Protein AF-A0A969P3B9-F1 (afdb_monomer_lite)

Secondary structure (DSSP, 8-state):
-----HHHHHHHHHHHHHHH-HHHHHHHHHHHHHHHHHHHHHHHHHHHHHHHHHHHHHHHHHHHHHHHHHHHTTT-

Structure (mmCIF, N/CA/C/O backbone):
data_AF-A0A969P3B9-F1
#
_entry.id   AF-A0A969P3B9-F1
#
loop_
_atom_site.group_PDB
_atom_site.id
_atom_site.type_symbol
_atom_site.label_atom_id
_atom_site.label_alt_id
_atom_site.label_comp_id
_atom_site.label_asym_id
_atom_site.label_entity_id
_atom_site.label_seq_id
_atom_site.pdbx_PDB_ins_code
_atom_site.Cartn_x
_atom_site.Cartn_y
_atom_site.Cartn_z
_atom_site.occupancy
_atom_site.B_iso_or_equiv
_atom_site.auth_seq_id
_atom_site.auth_comp_id
_atom_site.auth_asym_id
_atom_site.auth_atom_id
_atom_site.pdbx_PDB_model_num
ATOM 1 N N . MET A 1 1 ? 21.773 -24.404 -2.525 1.00 70.19 1 MET A N 1
ATOM 2 C CA . MET A 1 1 ? 20.485 -24.205 -3.225 1.00 70.19 1 MET A CA 1
ATOM 3 C C . MET A 1 1 ? 20.397 -22.738 -3.604 1.00 70.19 1 MET A C 1
ATOM 5 O O . MET A 1 1 ? 20.829 -21.940 -2.780 1.00 70.19 1 MET A O 1
ATOM 9 N N . PRO A 1 2 ? 19.939 -22.372 -4.812 1.00 74.44 2 PRO A N 1
ATOM 10 C CA . PRO A 1 2 ? 19.776 -20.966 -5.167 1.00 74.44 2 PRO A CA 1
ATOM 11 C C . PRO A 1 2 ? 18.760 -20.336 -4.209 1.00 74.44 2 PRO A C 1
ATOM 13 O O . PRO A 1 2 ? 17.593 -20.718 -4.190 1.00 74.44 2 PRO A O 1
ATOM 16 N N . SER A 1 3 ? 19.228 -19.432 -3.352 1.00 80.94 3 SER A N 1
ATOM 17 C CA . SER A 1 3 ? 18.369 -18.621 -2.499 1.00 80.94 3 SER A CA 1
ATOM 18 C C . SER A 1 3 ? 17.917 -17.422 -3.315 1.00 80.94 3 SER A C 1
ATOM 20 O O . SER A 1 3 ? 18.758 -16.668 -3.793 1.00 80.94 3 SER A O 1
ATOM 22 N N . LEU A 1 4 ? 16.609 -17.245 -3.472 1.00 85.00 4 LEU A N 1
ATOM 23 C CA . LEU A 1 4 ? 16.054 -16.021 -4.039 1.00 85.00 4 LEU A CA 1
ATOM 24 C C . LEU A 1 4 ? 16.304 -14.889 -3.042 1.00 85.00 4 LEU A C 1
ATOM 26 O O . LEU A 1 4 ? 15.572 -14.734 -2.064 1.00 85.00 4 LEU A O 1
ATOM 30 N N . GLY A 1 5 ? 17.393 -14.157 -3.249 1.00 92.50 5 GLY A N 1
ATOM 31 C CA . GLY A 1 5 ? 17.729 -12.991 -2.464 1.00 92.50 5 GLY A CA 1
ATOM 32 C C . GLY A 1 5 ? 16.933 -11.766 -2.914 1.00 92.50 5 GLY A C 1
ATOM 33 O O . GLY A 1 5 ? 16.267 -11.767 -3.956 1.00 92.50 5 GLY A O 1
ATOM 34 N N . PRO A 1 6 ? 17.016 -10.670 -2.142 1.00 94.38 6 PRO A N 1
ATOM 35 C CA . PRO A 1 6 ? 16.410 -9.399 -2.522 1.00 94.38 6 PRO A CA 1
ATOM 36 C C . PRO A 1 6 ? 16.871 -8.913 -3.904 1.00 94.38 6 PRO A C 1
ATOM 38 O O . PRO A 1 6 ? 16.101 -8.276 -4.617 1.00 94.38 6 PRO A O 1
ATOM 41 N N . MET A 1 7 ? 18.108 -9.234 -4.299 1.00 93.00 7 MET A N 1
ATOM 42 C CA . MET A 1 7 ? 18.690 -8.806 -5.571 1.00 93.00 7 MET A CA 1
ATOM 43 C C . MET A 1 7 ? 18.069 -9.551 -6.763 1.00 93.00 7 MET A C 1
ATOM 45 O O . MET A 1 7 ? 17.666 -8.919 -7.739 1.00 93.00 7 MET A O 1
ATOM 49 N N . GLU A 1 8 ? 17.874 -10.868 -6.655 1.00 93.06 8 GLU A N 1
ATOM 50 C CA . GLU A 1 8 ? 17.191 -11.672 -7.671 1.00 93.06 8 GLU A CA 1
ATOM 51 C C . GLU A 1 8 ? 15.727 -11.243 -7.855 1.00 93.06 8 GLU A C 1
ATOM 53 O O . GLU A 1 8 ? 15.247 -11.155 -8.987 1.00 93.06 8 GLU A O 1
ATOM 58 N N . LEU A 1 9 ? 15.021 -10.911 -6.766 1.00 94.12 9 LEU A N 1
ATOM 59 C CA . LEU A 1 9 ? 13.643 -10.408 -6.838 1.00 94.12 9 LEU A CA 1
ATOM 60 C C . LEU A 1 9 ? 13.546 -9.078 -7.595 1.00 94.12 9 LEU A C 1
ATOM 62 O O . LEU A 1 9 ? 12.609 -8.886 -8.371 1.00 94.12 9 LEU A O 1
ATOM 66 N N . VAL A 1 10 ? 14.517 -8.178 -7.415 1.00 95.00 10 VAL A N 1
ATOM 67 C CA . VAL A 1 10 ? 14.572 -6.912 -8.162 1.00 95.00 10 VAL A CA 1
ATOM 68 C C . VAL A 1 10 ? 14.783 -7.168 -9.653 1.00 95.00 10 VAL A C 1
ATOM 70 O O . VAL A 1 10 ? 14.097 -6.557 -10.470 1.00 95.00 10 VAL A O 1
ATOM 73 N N . ILE A 1 11 ? 15.664 -8.100 -10.029 1.00 95.50 11 ILE A N 1
ATOM 74 C CA . ILE A 1 11 ? 15.878 -8.459 -11.441 1.00 95.50 11 ILE A CA 1
ATOM 75 C C . ILE A 1 11 ? 14.584 -8.995 -12.068 1.00 95.50 11 ILE A C 1
ATOM 77 O O . ILE A 1 11 ? 14.191 -8.553 -13.149 1.00 95.50 11 ILE A O 1
ATOM 81 N N . ILE A 1 12 ? 13.883 -9.901 -11.381 1.00 94.50 12 ILE A N 1
ATOM 82 C CA . ILE A 1 12 ? 12.600 -10.446 -11.853 1.00 94.50 12 ILE A CA 1
ATOM 83 C C . ILE A 1 12 ? 11.560 -9.329 -12.005 1.00 94.50 12 ILE A C 1
ATOM 85 O O . ILE A 1 12 ? 10.859 -9.269 -13.016 1.00 94.50 12 ILE A O 1
ATOM 89 N N . LEU A 1 13 ? 11.486 -8.410 -11.040 1.00 94.06 13 LEU A N 1
ATOM 90 C CA . LEU A 1 13 ? 10.578 -7.267 -11.088 1.00 94.06 13 LEU A CA 1
ATOM 91 C C . LEU A 1 13 ? 10.851 -6.374 -12.307 1.00 94.06 13 LEU A C 1
ATOM 93 O O . LEU A 1 13 ? 9.910 -5.972 -12.991 1.00 94.06 13 LEU A O 1
ATOM 97 N N . VAL A 1 14 ? 12.122 -6.101 -12.615 1.00 95.88 14 VAL A N 1
ATOM 98 C CA . VAL A 1 14 ? 12.514 -5.324 -13.800 1.00 95.88 14 VAL A CA 1
ATOM 99 C C . VAL A 1 14 ? 12.069 -6.022 -15.086 1.00 95.88 14 VAL A C 1
ATOM 101 O O . VAL A 1 14 ? 11.519 -5.361 -15.964 1.00 95.88 14 VAL A O 1
ATOM 104 N N . ILE A 1 15 ? 12.231 -7.345 -15.189 1.00 96.31 15 ILE A N 1
ATOM 105 C CA . ILE A 1 15 ? 11.777 -8.118 -16.358 1.00 96.31 15 ILE A CA 1
ATOM 106 C C . ILE A 1 15 ? 10.255 -8.016 -16.520 1.00 96.31 15 ILE A C 1
ATOM 108 O O . ILE A 1 15 ? 9.766 -7.742 -17.613 1.00 96.31 15 ILE A O 1
ATOM 112 N N . ILE A 1 16 ? 9.494 -8.179 -15.436 1.00 95.44 16 ILE A N 1
ATOM 113 C CA . ILE A 1 16 ? 8.030 -8.046 -15.459 1.00 95.44 16 ILE A CA 1
ATOM 114 C C . ILE A 1 16 ? 7.628 -6.633 -15.909 1.00 95.44 16 ILE A C 1
ATOM 116 O O . ILE A 1 16 ? 6.760 -6.477 -16.768 1.00 95.44 16 ILE A O 1
ATOM 120 N N . ILE A 1 17 ? 8.280 -5.595 -15.384 1.00 95.06 17 ILE A N 1
ATOM 121 C CA . ILE A 1 17 ? 8.019 -4.206 -15.784 1.00 95.06 17 ILE A CA 1
ATOM 122 C C . ILE A 1 17 ? 8.387 -3.971 -17.254 1.00 95.06 17 ILE A C 1
ATOM 124 O O . ILE A 1 17 ? 7.674 -3.238 -17.932 1.00 95.06 17 ILE A O 1
ATOM 128 N N . ALA A 1 18 ? 9.446 -4.595 -17.770 1.00 95.56 18 ALA A N 1
ATOM 129 C CA . ALA A 1 18 ? 9.818 -4.489 -19.179 1.00 95.56 18 ALA A CA 1
ATOM 130 C C . ALA A 1 18 ? 8.782 -5.148 -20.109 1.00 95.56 18 ALA A C 1
ATOM 132 O O . ALA A 1 18 ? 8.494 -4.607 -21.173 1.00 95.56 18 ALA A O 1
ATOM 133 N N . LEU A 1 19 ? 8.188 -6.277 -19.701 1.00 96.19 19 LEU A N 1
ATOM 134 C CA . LEU A 1 19 ? 7.176 -6.997 -20.485 1.00 96.19 19 LEU A CA 1
ATOM 135 C C . LEU A 1 19 ? 5.800 -6.319 -20.453 1.00 96.19 19 LEU A C 1
ATOM 137 O O . LEU A 1 19 ? 5.154 -6.164 -21.486 1.00 96.19 19 LEU A O 1
ATOM 141 N N . PHE A 1 20 ? 5.335 -5.932 -19.264 1.00 94.06 20 PHE A N 1
ATOM 142 C CA . PHE A 1 20 ? 3.984 -5.396 -19.066 1.00 94.06 20 PHE A CA 1
ATOM 143 C C . PHE A 1 20 ? 3.930 -3.862 -19.090 1.00 94.06 20 PHE A C 1
ATOM 145 O O . PHE A 1 20 ? 2.861 -3.281 -19.288 1.00 94.06 20 PHE A O 1
ATOM 152 N N . GLY A 1 21 ? 5.067 -3.195 -18.901 1.00 93.31 21 GLY A N 1
ATOM 153 C CA . GLY A 1 21 ? 5.176 -1.749 -18.743 1.00 93.31 21 GLY A CA 1
ATOM 154 C C . GLY A 1 21 ? 4.866 -1.276 -17.318 1.00 93.31 21 GLY A C 1
ATOM 155 O O . GLY A 1 21 ? 3.961 -1.778 -16.644 1.00 93.31 21 GLY A O 1
ATOM 156 N N . ALA A 1 22 ? 5.568 -0.229 -16.871 1.00 91.75 22 ALA A N 1
ATOM 157 C CA . ALA A 1 22 ? 5.373 0.360 -15.542 1.00 91.75 22 ALA A CA 1
ATOM 158 C C . ALA A 1 22 ? 3.942 0.891 -15.326 1.00 91.75 22 ALA A C 1
ATOM 160 O O . ALA A 1 22 ? 3.394 0.767 -14.233 1.00 91.75 22 ALA A O 1
ATOM 161 N N . GLY A 1 23 ? 3.301 1.423 -16.374 1.00 93.44 23 GLY A N 1
ATOM 162 C CA . GLY A 1 23 ? 1.940 1.964 -16.292 1.00 93.44 23 GLY A CA 1
ATOM 163 C C . GLY A 1 23 ? 0.864 0.910 -16.001 1.00 93.44 23 GLY A C 1
ATOM 164 O O . GLY A 1 23 ? -0.069 1.184 -15.249 1.00 93.44 23 GLY A O 1
ATOM 165 N N . ARG A 1 24 ? 0.998 -0.314 -16.539 1.00 92.94 24 ARG A N 1
ATOM 166 C CA . ARG A 1 24 ? 0.040 -1.409 -16.289 1.00 92.94 24 ARG A CA 1
ATOM 167 C C . ARG A 1 24 ? 0.149 -1.928 -14.856 1.00 92.94 24 ARG A C 1
ATOM 169 O O . ARG A 1 24 ? -0.872 -2.076 -14.190 1.00 92.94 24 ARG A O 1
ATOM 176 N N . ILE A 1 25 ? 1.378 -2.139 -14.378 1.00 92.88 25 ILE A N 1
ATOM 177 C CA . ILE A 1 25 ? 1.663 -2.541 -12.992 1.00 92.88 25 ILE A CA 1
ATOM 178 C C . ILE A 1 25 ? 1.148 -1.476 -12.014 1.00 92.88 25 ILE A C 1
ATOM 180 O O . ILE A 1 25 ? 0.449 -1.812 -11.061 1.00 92.88 25 ILE A O 1
ATOM 184 N N . ALA A 1 26 ? 1.441 -0.195 -12.271 1.00 92.00 26 ALA A N 1
ATOM 185 C CA . ALA A 1 26 ? 0.995 0.911 -11.426 1.00 92.00 26 ALA A CA 1
ATOM 186 C C . ALA A 1 26 ? -0.536 1.021 -11.378 1.00 92.00 26 ALA A C 1
ATOM 188 O O . ALA A 1 26 ? -1.093 1.139 -10.293 1.00 92.00 26 ALA A O 1
ATOM 189 N N . GLY A 1 27 ? -1.225 0.905 -12.520 1.00 94.88 27 GLY A N 1
ATOM 190 C CA . GLY A 1 27 ? -2.690 0.946 -12.563 1.00 94.88 27 GLY A CA 1
ATOM 191 C C . GLY A 1 27 ? -3.347 -0.143 -11.708 1.00 94.88 27 GLY A C 1
ATOM 192 O O . GLY A 1 27 ? -4.247 0.147 -10.919 1.00 94.88 27 GLY A O 1
ATOM 193 N N . ILE A 1 28 ? -2.856 -1.385 -11.802 1.00 94.69 28 ILE A N 1
ATOM 194 C CA . ILE A 1 28 ? -3.348 -2.508 -10.986 1.00 94.69 28 ILE A CA 1
ATOM 195 C C . ILE A 1 28 ? -2.985 -2.301 -9.508 1.00 94.69 28 ILE A C 1
ATOM 197 O O . ILE A 1 28 ? -3.829 -2.481 -8.632 1.00 94.69 28 ILE A O 1
ATOM 201 N N . GLY A 1 29 ? -1.752 -1.877 -9.222 1.00 94.38 29 GLY A N 1
ATOM 202 C CA . GLY A 1 29 ? -1.281 -1.612 -7.863 1.00 94.38 29 GLY A CA 1
ATOM 203 C C . GLY A 1 29 ? -2.070 -0.508 -7.157 1.00 94.38 29 GLY A C 1
ATOM 204 O O . GLY A 1 29 ? -2.406 -0.658 -5.986 1.00 94.38 29 GLY A O 1
ATOM 205 N N . SER A 1 30 ? -2.427 0.570 -7.860 1.00 95.50 30 SER A N 1
ATOM 206 C CA . SER A 1 30 ? -3.255 1.651 -7.316 1.00 95.50 30 SER A CA 1
ATOM 207 C C . SER A 1 30 ? -4.672 1.179 -6.983 1.00 95.50 30 SER A C 1
ATOM 209 O O . SER A 1 30 ? -5.184 1.512 -5.912 1.00 95.50 30 SER A O 1
ATOM 211 N N . ALA A 1 31 ? -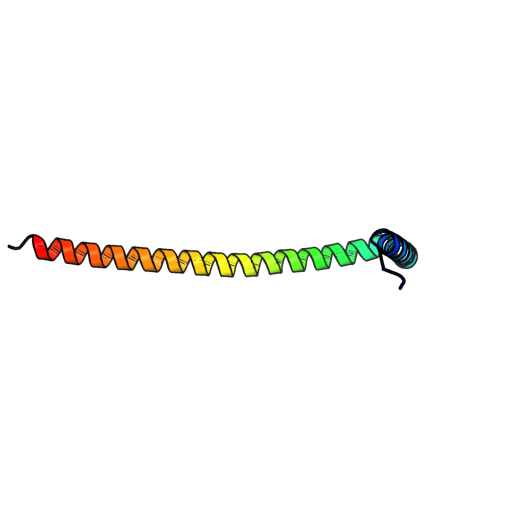5.291 0.374 -7.854 1.00 96.06 31 ALA A N 1
ATOM 212 C CA . ALA A 1 31 ? -6.616 -0.194 -7.608 1.00 96.06 31 ALA A CA 1
ATOM 213 C C . ALA A 1 31 ? -6.603 -1.139 -6.394 1.00 96.06 31 ALA A C 1
ATOM 215 O O . ALA A 1 31 ? -7.352 -0.931 -5.441 1.00 96.06 31 ALA A O 1
ATOM 216 N N . LEU A 1 32 ? -5.686 -2.113 -6.381 1.00 96.94 32 LEU A N 1
ATOM 217 C CA . LEU A 1 32 ? -5.533 -3.059 -5.272 1.00 96.94 32 LEU A CA 1
ATOM 218 C C . LEU A 1 32 ? -5.181 -2.350 -3.959 1.00 96.94 32 LEU A C 1
ATOM 220 O O . LEU A 1 32 ? -5.775 -2.635 -2.921 1.00 96.94 32 LEU A O 1
ATOM 224 N N . GLY A 1 33 ? -4.249 -1.396 -3.997 1.00 95.00 33 GLY A N 1
ATOM 225 C CA . GLY A 1 33 ? -3.820 -0.638 -2.823 1.00 95.00 33 GLY A CA 1
ATOM 226 C C . GLY A 1 33 ? -4.955 0.167 -2.193 1.00 95.00 33 GLY A C 1
ATOM 227 O O . GLY A 1 33 ? -5.044 0.243 -0.968 1.00 95.00 33 GLY A O 1
ATOM 228 N N . SER A 1 34 ? -5.850 0.714 -3.017 1.00 96.00 34 SER A N 1
ATOM 229 C CA . SER A 1 34 ? -7.041 1.425 -2.545 1.00 96.00 34 SER A CA 1
ATOM 230 C C 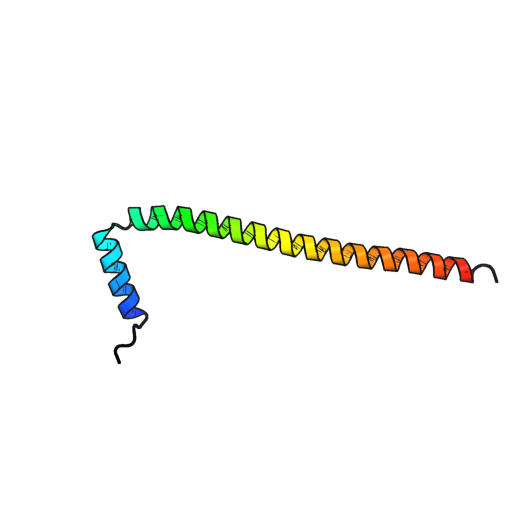. SER A 1 34 ? -8.028 0.467 -1.874 1.00 96.00 3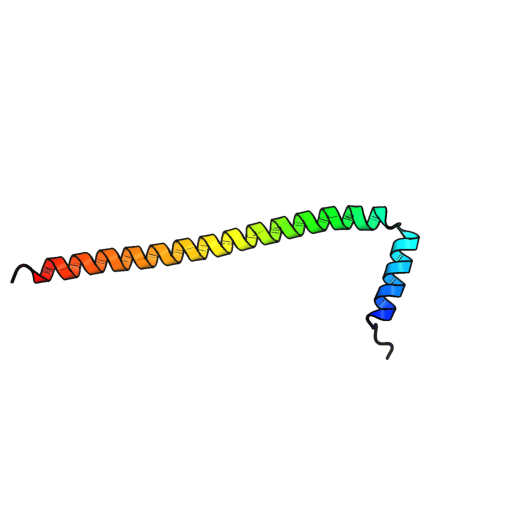4 SER A C 1
ATOM 232 O O . SER A 1 34 ? -8.460 0.733 -0.756 1.00 96.00 34 SER A O 1
ATOM 234 N N . SER A 1 35 ? -8.303 -0.693 -2.484 1.00 96.25 35 SER A N 1
ATOM 235 C CA . SER A 1 35 ? -9.168 -1.725 -1.891 1.00 96.25 35 SER A CA 1
ATOM 236 C C . SER A 1 35 ? -8.626 -2.256 -0.560 1.00 96.25 35 SER A C 1
ATOM 238 O O . SER A 1 35 ? -9.372 -2.385 0.405 1.00 96.25 35 SER A O 1
ATOM 240 N N . ILE A 1 36 ? -7.320 -2.520 -0.476 1.00 96.50 36 ILE A N 1
ATOM 241 C CA . ILE A 1 36 ? -6.660 -2.985 0.754 1.00 96.50 36 ILE A CA 1
ATOM 242 C C . ILE A 1 36 ? -6.668 -1.904 1.840 1.00 96.50 36 ILE A C 1
ATOM 244 O O . ILE A 1 36 ? -6.847 -2.218 3.017 1.00 96.50 36 ILE A O 1
ATOM 248 N N . ARG A 1 37 ? -6.485 -0.630 1.468 1.00 95.25 37 ARG A N 1
ATOM 249 C CA . ARG A 1 37 ? -6.574 0.497 2.405 1.00 95.25 37 ARG A CA 1
ATOM 250 C C . ARG A 1 37 ? -7.973 0.610 3.001 1.00 95.25 37 ARG A C 1
ATOM 252 O O . ARG A 1 37 ? -8.073 0.751 4.217 1.00 95.25 37 ARG A O 1
ATOM 259 N N . GLU A 1 38 ? -9.010 0.528 2.172 1.00 95.00 38 GLU A N 1
ATOM 260 C CA . GLU A 1 38 ? -10.399 0.609 2.633 1.00 95.00 38 GLU A CA 1
ATOM 261 C C . GLU A 1 38 ? -10.768 -0.605 3.492 1.00 95.00 38 GLU A C 1
ATOM 263 O O . GLU A 1 38 ? -11.331 -0.448 4.569 1.00 95.00 38 GLU A O 1
ATOM 268 N N . PHE A 1 39 ? -10.338 -1.808 3.092 1.00 95.12 39 PHE A N 1
ATOM 269 C CA . PHE A 1 39 ? -10.512 -3.025 3.887 1.00 95.12 39 PHE A CA 1
ATOM 270 C C . PHE A 1 39 ? -9.853 -2.905 5.266 1.00 95.12 39 PHE A C 1
ATOM 272 O O . PHE A 1 39 ? -10.475 -3.178 6.288 1.00 95.12 39 PHE A O 1
ATOM 279 N N . LYS A 1 40 ? -8.600 -2.434 5.319 1.00 92.75 40 LYS A N 1
ATOM 280 C CA . LYS A 1 40 ? -7.894 -2.205 6.586 1.00 92.75 40 LYS A CA 1
ATOM 281 C C . LYS A 1 40 ? -8.603 -1.164 7.454 1.00 92.75 40 LYS A C 1
ATOM 283 O O . LYS A 1 40 ? -8.561 -1.287 8.675 1.00 92.75 40 LYS A O 1
ATOM 288 N N . LYS A 1 41 ? -9.184 -0.131 6.843 1.00 91.31 41 LYS A N 1
ATOM 289 C CA . LYS A 1 41 ? -9.933 0.904 7.555 1.00 91.31 41 LYS A CA 1
ATOM 290 C C . LYS A 1 41 ? -11.209 0.325 8.164 1.00 91.31 41 LYS A C 1
ATOM 292 O O . LYS A 1 41 ? -11.364 0.438 9.366 1.00 91.31 41 LYS A O 1
ATOM 297 N N . ALA A 1 42 ? -12.025 -0.378 7.380 1.00 89.81 42 ALA A N 1
ATOM 298 C CA . ALA A 1 42 ? -13.246 -1.022 7.866 1.00 89.81 42 ALA A CA 1
ATOM 299 C C . ALA A 1 42 ? -12.968 -2.001 9.021 1.00 89.81 42 ALA A C 1
ATOM 301 O O . ALA A 1 42 ? -13.606 -1.930 10.061 1.00 89.81 42 ALA A O 1
ATOM 302 N N . VAL A 1 43 ? -11.938 -2.845 8.885 1.00 90.19 43 VAL A N 1
ATOM 303 C CA . VAL A 1 43 ? -11.545 -3.789 9.948 1.00 90.19 43 VAL A CA 1
ATOM 304 C C . VAL A 1 43 ? -11.066 -3.068 11.215 1.00 90.19 43 VAL A C 1
ATOM 306 O O . VAL A 1 43 ? -11.288 -3.554 12.324 1.00 90.19 43 VAL A O 1
ATOM 309 N N . ARG A 1 44 ? -10.383 -1.925 11.076 1.00 87.25 44 ARG A N 1
ATOM 310 C CA . ARG A 1 44 ? -9.955 -1.114 12.225 1.00 87.25 44 ARG A CA 1
ATOM 311 C C . ARG A 1 44 ? -11.121 -0.401 12.894 1.00 87.25 44 ARG A C 1
ATOM 313 O O . ARG A 1 44 ? -11.198 -0.478 14.111 1.00 87.25 44 ARG A O 1
ATOM 320 N N . ASP A 1 45 ? -12.003 0.224 12.121 1.00 81.12 45 ASP A N 1
ATOM 321 C CA . ASP A 1 45 ? -13.174 0.933 12.643 1.00 81.12 45 ASP A CA 1
ATOM 322 C C . ASP A 1 45 ? -14.097 -0.043 13.404 1.00 81.12 45 ASP A C 1
ATOM 324 O O . ASP A 1 45 ? -14.471 0.252 14.535 1.00 81.12 45 ASP A O 1
ATOM 328 N N . ASP A 1 46 ? -14.327 -1.262 12.890 1.00 74.38 46 ASP A N 1
ATOM 329 C CA . ASP A 1 46 ? -15.067 -2.320 13.607 1.00 74.38 46 ASP A CA 1
ATOM 330 C C . ASP A 1 46 ? -14.378 -2.734 14.925 1.00 74.38 46 ASP A C 1
ATOM 332 O O . ASP A 1 46 ? -15.024 -3.011 15.941 1.00 74.38 46 ASP A O 1
ATOM 336 N N . THR A 1 47 ? -13.042 -2.792 14.931 1.00 72.81 47 THR A N 1
ATOM 337 C CA . THR A 1 47 ? -12.268 -3.178 16.123 1.00 72.81 47 THR A CA 1
ATOM 338 C C . THR A 1 47 ? -12.283 -2.071 17.179 1.00 72.81 47 THR A C 1
ATOM 340 O O . THR A 1 47 ? -12.474 -2.358 18.366 1.00 72.81 47 THR A O 1
ATOM 343 N N . ASP A 1 48 ? -12.128 -0.815 16.765 1.00 71.62 48 ASP A N 1
ATOM 344 C CA . ASP A 1 48 ? -12.118 0.343 17.656 1.00 71.62 48 ASP A CA 1
ATOM 345 C C . ASP A 1 48 ? -13.532 0.624 18.204 1.00 71.62 48 ASP A C 1
ATOM 347 O O . ASP A 1 48 ? -13.674 0.762 19.419 1.00 71.62 48 ASP A O 1
ATOM 351 N N . GLU A 1 49 ? -14.600 0.552 17.394 1.00 62.88 49 GLU A N 1
ATOM 352 C CA . GLU A 1 49 ? -15.990 0.664 17.885 1.00 62.88 49 GLU A CA 1
ATOM 353 C C . GLU A 1 49 ? -16.358 -0.455 18.872 1.00 62.88 49 GLU A C 1
ATOM 355 O O . GLU A 1 49 ? -17.038 -0.207 19.873 1.00 62.88 49 GLU A O 1
ATOM 360 N N . SER A 1 50 ? -15.887 -1.688 18.648 1.00 61.38 50 SER A N 1
ATOM 361 C CA . SER A 1 50 ? -16.125 -2.799 19.583 1.00 61.38 50 SER A CA 1
ATOM 362 C C . SER A 1 50 ? -15.402 -2.619 20.926 1.00 61.38 50 SER A C 1
ATOM 364 O O . SER A 1 50 ? -15.860 -3.120 21.960 1.00 61.38 50 SER A O 1
ATOM 366 N N . THR A 1 51 ? -14.290 -1.880 20.922 1.00 64.69 51 THR A N 1
ATOM 367 C CA . THR A 1 51 ? -13.490 -1.585 22.113 1.00 64.69 51 THR A CA 1
ATOM 368 C C . THR A 1 51 ? -14.070 -0.391 22.870 1.00 64.69 51 THR A C 1
ATOM 370 O O . THR A 1 51 ? -14.241 -0.477 24.087 1.00 64.69 51 THR A O 1
ATOM 373 N N . GLN A 1 52 ? -14.461 0.675 22.164 1.00 63.78 52 GLN A N 1
ATOM 374 C CA . GLN A 1 52 ? -15.097 1.863 22.741 1.00 63.78 52 GLN A CA 1
ATOM 375 C C . GLN A 1 52 ? -16.423 1.508 23.436 1.00 63.78 52 GLN A C 1
ATOM 377 O O . GLN A 1 52 ? -16.591 1.788 24.623 1.00 63.78 52 GLN A O 1
ATOM 382 N N . ASN A 1 53 ? -17.310 0.776 22.746 1.00 65.12 53 ASN A N 1
ATOM 383 C CA . ASN A 1 53 ? -18.609 0.362 23.294 1.00 65.12 53 ASN A CA 1
ATOM 384 C C . ASN A 1 53 ? -18.473 -0.536 24.536 1.00 65.12 53 ASN A C 1
ATOM 386 O O . ASN A 1 53 ? -19.301 -0.495 25.447 1.00 65.12 53 ASN A O 1
ATOM 390 N N . ARG A 1 54 ? -17.417 -1.356 24.604 1.00 70.56 54 ARG A N 1
ATOM 391 C CA . ARG A 1 54 ? -17.161 -2.238 25.751 1.00 70.56 54 ARG A CA 1
ATOM 392 C C . ARG A 1 54 ? -16.652 -1.471 26.974 1.00 70.56 54 ARG A C 1
ATOM 394 O O . ARG A 1 54 ? -16.986 -1.848 28.095 1.00 70.56 54 ARG A O 1
ATOM 401 N N . ILE A 1 55 ? -15.847 -0.430 26.769 1.00 72.31 55 ILE A N 1
ATOM 402 C CA . ILE A 1 55 ? -15.320 0.409 27.855 1.00 72.31 55 ILE A CA 1
ATOM 403 C C . ILE A 1 55 ? -16.442 1.270 28.451 1.00 72.31 55 ILE A C 1
ATOM 405 O O . ILE A 1 55 ? -16.568 1.336 29.673 1.00 72.31 55 ILE A O 1
ATOM 409 N N . GLU A 1 56 ? -17.317 1.835 27.615 1.00 74.19 56 GLU A N 1
ATOM 410 C CA . GLU A 1 56 ? -18.469 2.630 28.069 1.00 74.19 56 GLU A CA 1
ATOM 411 C C . GLU A 1 56 ? -19.477 1.792 28.875 1.00 74.19 56 GLU A C 1
ATOM 413 O O . GLU A 1 56 ? -19.911 2.208 29.951 1.00 74.19 56 GLU A O 1
ATOM 418 N N . ALA A 1 57 ? -19.767 0.557 28.446 1.00 72.62 57 ALA A N 1
ATOM 419 C CA . ALA A 1 57 ? -20.643 -0.356 29.187 1.00 72.62 57 ALA A CA 1
ATOM 420 C C . ALA A 1 57 ? -20.104 -0.725 30.592 1.00 72.62 57 ALA A C 1
ATOM 422 O O . ALA A 1 57 ? -20.882 -0.930 31.530 1.00 72.62 57 ALA A O 1
ATOM 423 N N . TYR A 1 58 ? -18.777 -0.780 30.764 1.00 72.88 58 TYR A N 1
ATOM 424 C CA . TYR A 1 58 ? -18.130 -1.048 32.057 1.00 72.88 58 TYR A CA 1
ATOM 425 C C . TYR A 1 58 ? -18.118 0.169 32.994 1.00 72.88 58 TYR A C 1
ATOM 427 O O . TYR A 1 58 ? -18.192 0.014 34.216 1.00 72.88 58 TYR A O 1
ATOM 435 N N . GLU A 1 59 ? -18.029 1.384 32.453 1.00 74.62 59 GLU A N 1
ATOM 436 C CA . GLU A 1 59 ? -18.109 2.601 33.264 1.00 74.62 59 GLU A CA 1
ATOM 437 C C . GLU A 1 59 ? -19.540 2.900 33.722 1.00 74.62 59 GLU A C 1
ATOM 439 O O . GLU A 1 59 ? -19.732 3.314 34.868 1.00 74.62 59 GLU A O 1
ATOM 444 N N . GLN A 1 60 ? -20.545 2.641 32.878 1.00 74.12 60 GLN A N 1
ATOM 445 C CA . GLN A 1 60 ? -21.958 2.815 33.230 1.00 74.12 60 GLN A CA 1
ATOM 446 C C . GLN A 1 60 ? -22.361 1.902 34.397 1.00 74.12 60 GLN A C 1
ATOM 448 O O . GLN A 1 60 ? -22.901 2.370 35.398 1.00 74.12 60 GLN A O 1
ATOM 453 N N . THR A 1 61 ? -22.005 0.617 34.310 1.00 73.31 61 THR A N 1
ATOM 454 C CA . THR A 1 61 ? -22.300 -0.385 35.347 1.00 73.31 61 THR A CA 1
ATOM 455 C C . THR A 1 61 ? -21.641 -0.043 36.686 1.00 73.31 61 THR A C 1
ATOM 457 O O . THR A 1 61 ? -22.307 -0.078 37.718 1.00 73.31 61 THR A O 1
ATOM 460 N N . ARG A 1 62 ? -20.383 0.425 36.692 1.00 75.19 62 ARG A N 1
ATOM 461 C CA . ARG A 1 62 ? -19.744 0.939 37.921 1.00 75.19 62 ARG A CA 1
ATOM 462 C C . ARG A 1 62 ? -20.393 2.210 38.474 1.00 75.19 62 ARG A C 1
ATOM 464 O O . ARG A 1 62 ? -20.375 2.425 39.688 1.00 75.19 62 ARG A O 1
ATOM 471 N N . ARG A 1 63 ? -20.900 3.096 37.611 1.00 70.75 63 ARG A N 1
ATOM 472 C CA . ARG A 1 63 ? -21.552 4.347 38.036 1.00 70.75 63 ARG A CA 1
ATOM 473 C C . ARG A 1 63 ? -22.893 4.098 38.709 1.00 70.75 63 ARG A C 1
ATOM 475 O O . ARG A 1 63 ? -23.258 4.879 39.586 1.00 70.75 63 ARG A O 1
ATOM 482 N N . ASP A 1 64 ? -23.605 3.063 38.288 1.00 67.50 64 ASP A N 1
ATOM 483 C CA . ASP A 1 64 ? -24.918 2.723 38.825 1.00 67.50 64 ASP A CA 1
ATOM 484 C C . ASP A 1 64 ? -24.783 1.972 40.163 1.00 67.50 64 ASP A C 1
ATOM 486 O O . ASP A 1 64 ? -25.406 2.377 41.146 1.00 67.50 64 ASP A O 1
ATOM 490 N N . GLU A 1 65 ? -23.835 1.033 40.280 1.00 65.88 65 GLU A N 1
ATOM 491 C CA . GLU A 1 65 ? -23.510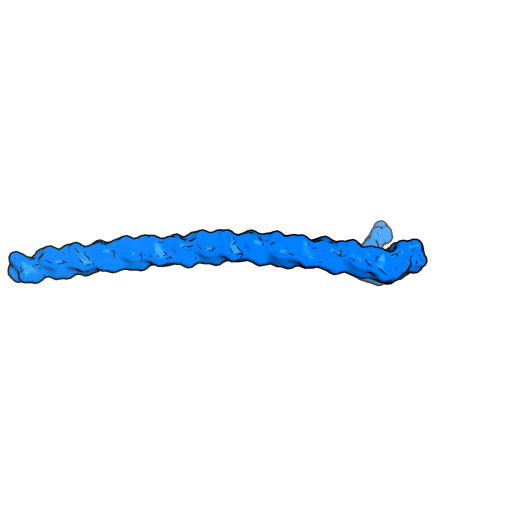 0.359 41.553 1.00 65.88 65 GLU A CA 1
ATOM 492 C C . GLU A 1 65 ? -22.989 1.331 42.633 1.00 65.88 65 GLU A C 1
ATOM 494 O O . GLU A 1 65 ? -23.341 1.234 43.813 1.00 65.88 65 GLU A O 1
ATOM 499 N N . GLY A 1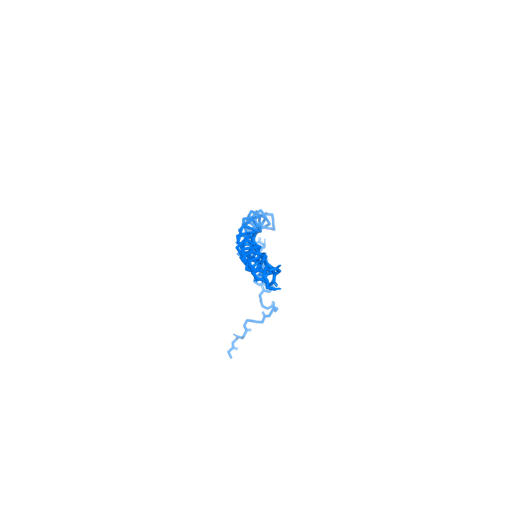 66 ? -22.180 2.326 42.246 1.00 63.75 66 GLY A N 1
ATOM 500 C CA . GLY A 1 66 ? -21.650 3.331 43.175 1.00 63.75 66 GLY A CA 1
ATOM 501 C C . GLY A 1 66 ? -22.711 4.280 43.751 1.00 63.75 66 GLY A C 1
ATOM 502 O O . GLY A 1 66 ? -22.524 4.830 44.838 1.00 63.75 66 GLY A O 1
ATOM 503 N N . LYS A 1 67 ? -23.839 4.465 43.053 1.00 62.59 67 LYS A N 1
ATOM 504 C CA . LYS A 1 67 ? -24.952 5.314 43.510 1.00 62.59 67 LYS A CA 1
ATOM 505 C C . LYS A 1 67 ? -25.901 4.570 44.450 1.00 62.59 67 LYS A C 1
ATOM 507 O O . LYS A 1 67 ? -26.385 5.178 45.405 1.00 62.59 67 LYS A O 1
ATOM 512 N N . GLU A 1 68 ? -26.115 3.271 44.242 1.00 60.53 68 GLU A N 1
ATOM 513 C CA . GLU A 1 68 ? -26.888 2.427 45.166 1.00 60.53 68 GLU A CA 1
ATOM 514 C C . GLU A 1 68 ? -26.171 2.229 46.509 1.00 60.53 68 GLU A C 1
ATOM 516 O O . GLU A 1 68 ? -26.795 2.348 47.567 1.00 60.53 68 GLU A O 1
ATOM 521 N N . ALA A 1 69 ? -24.848 2.033 46.498 1.00 61.09 69 ALA A N 1
ATOM 522 C CA . ALA A 1 69 ? -24.064 1.881 47.726 1.00 61.09 69 ALA A CA 1
ATOM 523 C C . ALA A 1 69 ? -24.032 3.160 48.593 1.00 61.09 69 ALA A C 1
ATOM 525 O O . ALA A 1 69 ? -24.074 3.082 49.822 1.00 61.09 69 ALA A O 1
ATOM 526 N N . ALA A 1 70 ? -24.008 4.347 47.973 1.00 61.53 70 ALA A N 1
ATOM 527 C CA . ALA A 1 70 ? -24.028 5.630 48.684 1.00 61.53 70 ALA A CA 1
ATOM 528 C C . ALA A 1 70 ? -25.421 5.986 49.245 1.00 61.53 70 ALA A C 1
ATOM 530 O O . ALA A 1 70 ? -25.525 6.627 50.292 1.00 61.53 70 ALA A O 1
ATOM 531 N N . SER A 1 71 ? -26.494 5.535 48.587 1.00 58.34 71 SER A N 1
ATOM 532 C CA . SER A 1 71 ? -27.883 5.734 49.023 1.00 58.34 71 SER A CA 1
ATOM 533 C C . SER A 1 71 ? -28.225 4.943 50.293 1.00 58.34 71 SER A C 1
ATOM 535 O O . SER A 1 71 ? -28.930 5.461 51.158 1.00 58.34 71 SER A O 1
ATOM 537 N N . HIS A 1 72 ? -27.703 3.722 50.445 1.00 56.31 72 HIS A N 1
ATOM 538 C CA . HIS A 1 72 ? -28.038 2.849 51.577 1.00 56.31 72 HIS A CA 1
ATOM 539 C C . HIS A 1 72 ? -27.290 3.189 52.880 1.00 56.31 72 HIS A C 1
ATOM 541 O O . HIS A 1 72 ? -27.696 2.757 53.958 1.00 56.31 72 HIS A O 1
ATOM 547 N N . SER A 1 73 ? -26.218 3.987 52.810 1.00 58.16 73 SER A N 1
ATOM 548 C CA . SER A 1 73 ? -25.430 4.379 53.988 1.00 58.16 73 SER A CA 1
ATOM 549 C C . SER A 1 73 ? -25.950 5.636 54.700 1.00 58.16 73 SE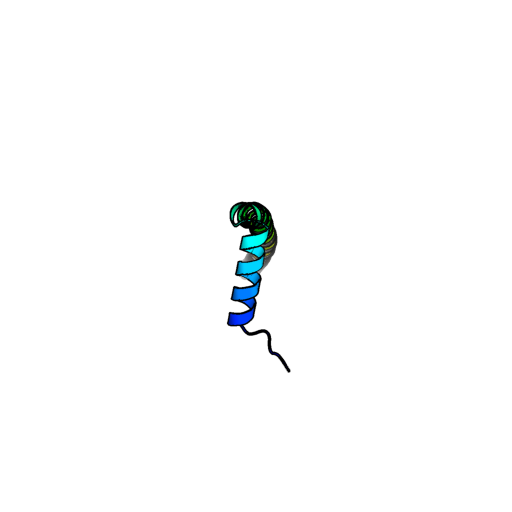R A C 1
ATOM 551 O O . SER A 1 73 ? -25.543 5.877 55.831 1.00 58.16 73 SER A O 1
ATOM 553 N N . SER A 1 74 ? -26.825 6.438 54.079 1.00 57.47 74 SER A N 1
ATOM 554 C CA . SER A 1 74 ? -27.287 7.720 54.647 1.00 57.47 74 SER A CA 1
ATOM 555 C C . SER A 1 74 ? -28.592 7.622 55.457 1.00 57.47 74 SER A C 1
ATOM 557 O O . SER A 1 74 ? -29.090 8.644 55.925 1.00 57.47 74 SER A O 1
ATOM 559 N N . SER A 1 75 ? -29.163 6.422 55.619 1.00 57.91 75 SER A N 1
ATOM 560 C CA . SER A 1 75 ? -30.401 6.187 56.391 1.00 57.91 75 SER A CA 1
ATOM 561 C C . SER A 1 75 ? -30.188 5.415 57.700 1.00 57.91 75 SER A C 1
ATOM 563 O O . SER A 1 75 ? -31.142 4.850 58.235 1.00 57.91 75 SER A O 1
ATOM 565 N N . ARG A 1 76 ? -28.961 5.391 58.233 1.00 50.97 76 ARG A N 1
ATOM 566 C CA . ARG A 1 76 ? -28.670 4.935 59.599 1.00 50.97 76 ARG A CA 1
ATOM 567 C C . ARG A 1 76 ? -28.042 6.041 60.425 1.00 50.97 76 ARG A C 1
ATOM 569 O O . ARG A 1 76 ? -27.209 6.777 59.857 1.00 50.97 76 ARG A O 1
#

Foldseek 3Di:
DDDCDPVNVVVVVVVVCVVCNPVNVVVVCVVVVVVVVVVVVVVVVVVVVVVVVVVVVVVVVVVVVVVVVVVVVPPD

pLDDT: mean 81.64, std 14.24, range [50.97, 96.94]

Radius of gyration: 28.25 Å; chains: 1; bounding box: 51×32×80 Å

Sequence (76 aa):
MPSLGPMELVIILVIIIALFGAGRIAGIGSALGSSIREFKKAVRDDTDESTQNRIEAYEQTRRDEGKEAASHSSSR